Protein AF-E4WR72-F1 (afdb_monomer_lite)

Organism: Oikopleura dioica (NCBI:txid34765)

InterPro domains:
  IPR000198 Rho GTPase-activating protein domain [PF00620] (37-139)
  IPR000198 Rho GTPase-activating protein domain [PS50238] (28-141)
  IPR008936 Rho GTPase activation protein [G3DSA:1.10.555.10] (9-141)
  IPR008936 Rho GTPase activation protein [SSF48350] (37-138)

Structure (mmCIF, N/CA/C/O backbone):
data_AF-E4WR72-F1
#
_entry.id   AF-E4WR72-F1
#
loop_
_atom_site.group_PDB
_atom_site.id
_atom_site.type_symbol
_atom_site.label_atom_id
_atom_site.label_alt_id
_atom_site.label_comp_id
_atom_site.label_asym_id
_atom_site.label_entity_id
_atom_site.label_seq_id
_atom_site.pdbx_PDB_ins_code
_atom_site.Cartn_x
_atom_site.Cartn_y
_atom_site.Cartn_z
_atom_site.occupancy
_atom_site.B_iso_or_equiv
_atom_site.auth_seq_id
_atom_site.auth_comp_id
_atom_site.auth_asym_id
_atom_site.auth_atom_id
_atom_site.pdbx_PDB_model_num
ATOM 1 N N . ASN A 1 1 ? -19.767 18.439 7.137 1.00 33.12 1 ASN A N 1
ATOM 2 C CA . ASN A 1 1 ? -20.187 17.031 7.340 1.00 33.12 1 ASN A CA 1
ATOM 3 C C . ASN A 1 1 ? -19.685 16.181 6.183 1.00 33.12 1 ASN A C 1
ATOM 5 O O . ASN A 1 1 ? -20.473 15.766 5.342 1.00 33.12 1 ASN A O 1
ATOM 9 N N . GLU A 1 2 ? -18.375 15.951 6.114 1.00 34.41 2 GLU A N 1
ATOM 10 C CA . GLU A 1 2 ? -17.767 15.182 5.024 1.00 34.41 2 GLU A CA 1
ATOM 11 C C . GLU A 1 2 ? -17.643 13.709 5.425 1.00 34.41 2 GLU A C 1
ATOM 13 O O . GLU A 1 2 ? -17.179 13.366 6.511 1.00 34.41 2 GLU A O 1
ATOM 18 N N . LYS A 1 3 ? -18.174 12.844 4.564 1.00 37.97 3 LYS A N 1
ATOM 19 C CA . LYS A 1 3 ? -18.414 11.419 4.794 1.00 37.97 3 LYS A CA 1
ATOM 20 C C . LYS A 1 3 ? -17.391 10.608 3.985 1.00 37.97 3 LYS A C 1
ATOM 22 O O . LYS A 1 3 ? -17.714 10.184 2.876 1.00 37.97 3 LYS A O 1
ATOM 27 N N . TRP A 1 4 ? -16.234 10.291 4.559 1.00 47.16 4 TRP A N 1
ATOM 28 C CA . TRP A 1 4 ? -15.153 9.561 3.871 1.00 47.16 4 TRP A CA 1
ATOM 29 C C . TRP A 1 4 ? -15.218 8.044 4.102 1.00 47.16 4 TRP A C 1
ATOM 31 O O . TRP A 1 4 ? -15.506 7.605 5.213 1.00 47.16 4 TRP A O 1
ATOM 41 N N . ARG A 1 5 ? -14.997 7.246 3.052 1.00 50.75 5 ARG A N 1
ATOM 42 C CA . ARG A 1 5 ? -14.707 5.795 3.116 1.00 50.75 5 ARG A CA 1
ATOM 43 C C . ARG A 1 5 ? -13.209 5.606 2.856 1.00 50.75 5 ARG A C 1
ATOM 45 O O . ARG A 1 5 ? -12.570 6.550 2.408 1.00 50.75 5 ARG A O 1
ATOM 52 N N . THR A 1 6 ? -12.669 4.425 3.155 1.00 57.03 6 THR A N 1
ATOM 53 C CA . THR A 1 6 ? -11.246 4.133 2.910 1.00 57.03 6 THR A CA 1
ATOM 54 C C . THR A 1 6 ? -11.085 2.910 2.011 1.00 57.03 6 THR A C 1
ATOM 56 O O . THR A 1 6 ? -10.376 2.994 1.025 1.00 57.03 6 THR A O 1
ATOM 59 N N . PHE A 1 7 ? -11.771 1.796 2.285 1.00 60.66 7 PHE A N 1
ATOM 60 C CA . PHE A 1 7 ? -11.710 0.613 1.418 1.00 60.66 7 PHE A CA 1
ATOM 61 C C . PHE A 1 7 ? -12.764 0.657 0.311 1.00 60.66 7 PHE A C 1
ATOM 63 O O . PHE A 1 7 ? -13.807 1.300 0.466 1.00 60.66 7 PHE A O 1
ATOM 70 N N . ASP A 1 8 ? -12.482 -0.073 -0.771 1.00 63.44 8 ASP A N 1
ATOM 71 C CA . ASP A 1 8 ? -13.384 -0.291 -1.907 1.00 63.44 8 ASP A CA 1
ATOM 72 C C . ASP A 1 8 ? -13.777 1.007 -2.647 1.00 63.44 8 ASP A C 1
ATOM 74 O O . ASP A 1 8 ? -14.828 1.084 -3.282 1.00 63.44 8 ASP A O 1
ATOM 78 N N . ILE A 1 9 ? -12.942 2.048 -2.547 1.00 61.78 9 ILE A N 1
ATOM 79 C CA . ILE A 1 9 ? -13.094 3.328 -3.251 1.00 61.78 9 ILE A CA 1
ATOM 80 C C . ILE A 1 9 ? -11.844 3.631 -4.080 1.00 61.78 9 ILE A C 1
ATOM 82 O O . ILE A 1 9 ? -10.772 3.076 -3.828 1.00 61.78 9 ILE A O 1
ATOM 86 N N . SER A 1 10 ? -11.978 4.511 -5.074 1.00 57.44 10 SER A N 1
ATOM 87 C CA . SER A 1 10 ? -10.834 4.971 -5.865 1.00 57.44 10 SER A CA 1
ATOM 88 C C . SER A 1 10 ? -9.792 5.665 -4.977 1.00 57.44 10 SER A C 1
ATOM 90 O O . SER A 1 10 ? -10.135 6.328 -3.994 1.00 57.44 10 SER A O 1
ATOM 92 N N . LEU A 1 11 ? -8.510 5.563 -5.348 1.00 58.62 11 LEU A N 1
ATOM 93 C CA . LEU A 1 11 ? -7.429 6.310 -4.691 1.00 58.62 11 LEU A CA 1
ATOM 94 C C . LEU A 1 11 ? -7.687 7.822 -4.713 1.00 58.62 11 LEU A C 1
ATOM 96 O O . LEU A 1 11 ? -7.353 8.513 -3.756 1.00 58.62 11 LEU A O 1
ATOM 100 N N . GLU A 1 12 ? -8.329 8.322 -5.768 1.00 61.41 12 GLU A N 1
ATOM 101 C CA . GLU A 1 12 ? -8.671 9.741 -5.932 1.00 61.41 12 GLU A CA 1
ATOM 102 C C . GLU A 1 12 ? -9.724 10.224 -4.922 1.00 61.41 12 GLU A C 1
ATOM 104 O O . GLU A 1 12 ? -9.791 11.409 -4.606 1.00 61.41 12 GLU A O 1
ATOM 109 N N . GLU A 1 13 ? -10.531 9.305 -4.387 1.00 60.66 13 GLU A N 1
ATOM 110 C CA . GLU A 1 13 ? -11.581 9.590 -3.404 1.00 60.66 13 GLU A CA 1
ATOM 111 C C . GLU A 1 13 ? -11.085 9.469 -1.954 1.00 60.66 13 GLU A C 1
ATOM 113 O O . GLU A 1 13 ? -11.822 9.765 -1.005 1.00 60.66 13 GLU A O 1
ATOM 118 N N . CYS A 1 14 ? -9.845 9.014 -1.758 1.00 56.84 14 CYS A N 1
ATOM 119 C CA . CYS A 1 14 ? -9.272 8.826 -0.436 1.00 56.84 14 CYS A CA 1
ATOM 120 C C . CYS A 1 14 ? -8.878 10.170 0.204 1.00 56.84 14 CYS A C 1
ATOM 122 O O . CYS A 1 14 ? -8.276 11.022 -0.450 1.00 56.84 14 CYS A O 1
ATOM 124 N N . PRO A 1 15 ? -9.149 10.374 1.508 1.00 60.09 15 PRO A N 1
ATOM 125 C CA . PRO A 1 15 ? -8.754 11.594 2.200 1.00 60.09 15 PRO A CA 1
ATOM 126 C C . PRO A 1 15 ? -7.228 11.720 2.295 1.00 60.09 15 PRO A C 1
ATOM 128 O O . PRO A 1 15 ? -6.515 10.767 2.627 1.00 60.09 15 PRO A O 1
ATOM 131 N N . THR A 1 16 ? -6.753 12.938 2.050 1.00 59.09 16 THR A N 1
ATOM 132 C CA . THR A 1 16 ? -5.347 13.300 1.882 1.00 59.09 16 THR A CA 1
ATOM 133 C C . THR A 1 16 ? -4.815 14.124 3.060 1.00 59.09 16 THR A C 1
ATOM 135 O O . THR A 1 16 ? -5.571 14.822 3.738 1.00 59.09 16 THR A O 1
ATOM 138 N N . ILE A 1 17 ? -3.507 14.061 3.347 1.00 52.44 17 ILE A N 1
ATOM 139 C CA . ILE A 1 17 ? -2.890 14.913 4.380 1.00 52.44 17 ILE A CA 1
ATOM 140 C C . ILE A 1 17 ? -2.697 16.323 3.806 1.00 52.44 17 ILE A C 1
ATOM 142 O O . ILE A 1 17 ? -1.834 16.545 2.958 1.00 52.44 17 ILE A O 1
ATOM 146 N N . SER A 1 18 ? -3.460 17.304 4.289 1.00 44.16 18 SER A N 1
ATOM 147 C CA . SER A 1 18 ? -3.188 18.717 4.013 1.00 44.16 18 SER A CA 1
ATOM 148 C C . SER A 1 18 ? -1.961 19.181 4.817 1.00 44.16 18 SER A C 1
ATOM 150 O O . SER A 1 18 ? -2.068 19.345 6.033 1.00 44.16 18 SER A O 1
ATOM 152 N N . GLY A 1 19 ? -0.812 19.413 4.163 1.00 43.12 19 GLY A N 1
ATOM 153 C CA . GLY A 1 19 ? 0.281 20.210 4.756 1.00 43.12 19 GLY A CA 1
ATOM 154 C C . GLY A 1 19 ? 1.715 19.655 4.750 1.00 43.12 19 GLY A C 1
ATOM 155 O O . GLY A 1 19 ? 2.441 19.924 5.703 1.00 43.12 19 GLY A O 1
ATOM 156 N N . ILE A 1 20 ? 2.178 18.944 3.713 1.00 39.75 20 ILE A N 1
ATOM 157 C CA . ILE A 1 20 ? 3.609 18.582 3.586 1.00 39.75 20 ILE A CA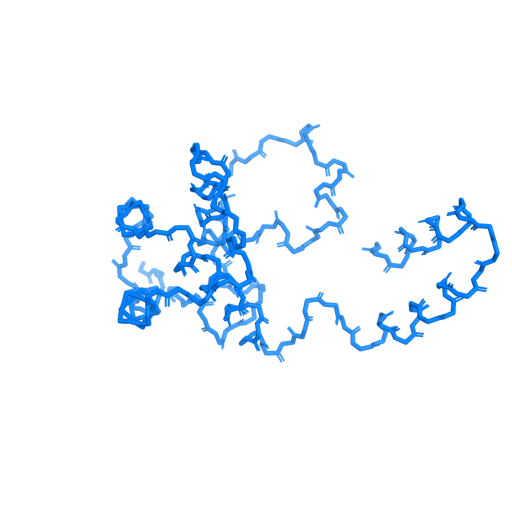 1
ATOM 158 C C . ILE A 1 20 ? 4.353 19.611 2.695 1.00 39.75 20 ILE A C 1
ATOM 160 O O . ILE A 1 20 ? 3.908 19.862 1.573 1.00 39.75 20 ILE A O 1
ATOM 164 N N . PRO A 1 21 ? 5.477 20.219 3.144 1.00 30.89 21 PRO A N 1
ATOM 165 C CA . PRO A 1 21 ? 6.261 21.175 2.353 1.00 30.89 21 PRO A CA 1
ATOM 166 C C . PRO A 1 21 ? 6.903 20.558 1.098 1.00 30.89 21 PRO A C 1
ATOM 168 O O . PRO A 1 21 ? 7.524 19.497 1.150 1.00 30.89 21 PRO A O 1
ATOM 171 N N . ARG A 1 22 ? 6.825 21.293 -0.020 1.00 35.22 22 ARG A N 1
ATOM 172 C CA . ARG A 1 22 ? 7.185 20.910 -1.405 1.00 35.22 22 ARG A CA 1
ATOM 173 C C . ARG A 1 22 ? 8.653 20.520 -1.693 1.00 35.22 22 ARG A C 1
ATOM 175 O O . ARG A 1 22 ? 9.017 20.373 -2.855 1.00 35.22 22 ARG A O 1
ATOM 182 N N . VAL A 1 23 ? 9.522 20.349 -0.696 1.00 30.86 23 VAL A N 1
ATOM 183 C CA . VAL A 1 23 ? 10.981 20.235 -0.932 1.00 30.86 23 VAL A CA 1
ATOM 184 C C . VAL A 1 23 ? 11.506 18.790 -0.880 1.00 30.86 23 VAL A C 1
ATOM 186 O O . VAL A 1 23 ? 12.550 18.498 -1.453 1.00 30.86 23 VAL A O 1
ATOM 189 N N . LEU A 1 24 ? 10.731 17.843 -0.338 1.00 30.95 24 LEU A N 1
ATOM 190 C CA . LEU A 1 24 ? 10.980 16.393 -0.477 1.00 30.95 24 LEU A CA 1
ATOM 191 C C . LEU A 1 24 ? 10.237 15.771 -1.683 1.00 30.95 24 LEU A C 1
ATOM 193 O O . LEU A 1 24 ? 10.275 14.561 -1.904 1.00 30.95 24 LEU A O 1
ATOM 197 N N . CYS A 1 25 ? 9.591 16.605 -2.508 1.00 32.94 25 CYS A N 1
ATOM 198 C CA . CYS A 1 25 ? 8.629 16.188 -3.530 1.00 32.94 25 CYS A CA 1
ATOM 199 C C . CYS A 1 25 ? 9.204 15.492 -4.773 1.00 32.94 25 CYS A C 1
ATOM 201 O O . CYS A 1 25 ? 8.427 14.916 -5.516 1.00 32.94 25 CYS A O 1
ATOM 203 N N . LYS A 1 26 ? 10.514 15.462 -5.045 1.00 33.38 26 LYS A N 1
ATOM 204 C CA . LYS A 1 26 ? 10.988 14.966 -6.361 1.00 33.38 26 LYS A CA 1
ATOM 205 C C . LYS A 1 26 ? 11.004 13.441 -6.538 1.00 33.38 26 LYS A C 1
ATOM 207 O O . LYS A 1 26 ? 11.008 12.974 -7.673 1.00 33.38 26 LYS A O 1
ATOM 212 N N . PHE A 1 27 ? 10.993 12.665 -5.454 1.00 37.38 27 PHE A N 1
ATOM 213 C CA . PHE A 1 27 ? 10.781 11.207 -5.516 1.00 37.38 27 PHE A CA 1
ATOM 214 C C . PHE A 1 27 ? 9.310 10.840 -5.251 1.00 37.38 27 PHE A C 1
ATOM 216 O O . PHE A 1 27 ? 8.803 9.853 -5.770 1.00 37.38 27 PHE A O 1
ATOM 223 N N . ILE A 1 28 ? 8.614 11.705 -4.509 1.00 37.72 28 ILE A N 1
ATOM 224 C CA . ILE A 1 28 ? 7.199 11.607 -4.140 1.00 37.72 28 ILE A CA 1
ATOM 225 C C . ILE A 1 28 ? 6.271 12.000 -5.307 1.00 37.72 28 ILE A C 1
ATOM 227 O O . ILE A 1 28 ? 5.210 11.416 -5.457 1.00 37.72 28 ILE A O 1
ATOM 231 N N . GLU A 1 29 ? 6.687 12.889 -6.215 1.00 38.56 29 GLU A N 1
ATOM 232 C CA . GLU A 1 29 ? 5.966 13.191 -7.467 1.00 38.56 29 GLU A CA 1
ATOM 233 C C . GLU A 1 29 ? 5.922 12.001 -8.437 1.00 38.56 29 GLU A C 1
ATOM 235 O O . GLU A 1 29 ? 5.032 11.933 -9.280 1.00 38.56 29 GLU A O 1
ATOM 240 N N . MET A 1 30 ? 6.849 11.043 -8.303 1.00 40.50 30 MET A N 1
ATOM 241 C CA . MET A 1 30 ? 6.854 9.790 -9.076 1.00 40.50 30 MET A CA 1
ATOM 242 C C . MET A 1 30 ? 5.763 8.818 -8.606 1.00 40.50 30 MET A C 1
ATOM 244 O O . MET A 1 30 ? 5.465 7.825 -9.258 1.00 40.50 30 MET A O 1
ATOM 248 N N . VAL A 1 31 ? 5.163 9.125 -7.461 1.00 41.91 31 VAL A N 1
ATOM 249 C CA . VAL A 1 31 ? 4.090 8.386 -6.833 1.00 41.91 31 VAL A CA 1
ATOM 250 C C . VAL A 1 31 ? 2.956 9.398 -6.688 1.00 41.91 31 VAL A C 1
ATOM 252 O O . VAL A 1 31 ? 2.685 9.900 -5.609 1.00 41.91 31 VAL A O 1
ATOM 255 N N . LYS A 1 32 ? 2.231 9.708 -7.769 1.00 38.44 32 LYS A N 1
ATOM 256 C CA . LYS A 1 32 ? 0.901 10.350 -7.649 1.00 38.44 32 LYS A CA 1
ATOM 257 C C . LYS A 1 32 ? -0.093 9.505 -6.819 1.00 38.44 32 LYS A C 1
ATOM 259 O O . LYS A 1 32 ? -1.168 9.976 -6.486 1.00 38.44 32 LYS A O 1
ATOM 264 N N . ILE A 1 33 ? 0.321 8.302 -6.408 1.00 40.22 33 ILE A N 1
ATOM 265 C CA . ILE A 1 33 ? -0.254 7.440 -5.362 1.00 40.22 33 ILE A CA 1
ATOM 266 C C . ILE A 1 33 ? 0.091 7.932 -3.923 1.00 40.22 33 ILE A C 1
ATOM 268 O O . ILE A 1 33 ? -0.407 7.387 -2.944 1.00 40.22 33 ILE A O 1
ATOM 272 N N . LEU A 1 34 ? 0.925 8.970 -3.761 1.00 36.94 34 LEU A N 1
ATOM 273 C CA . LEU A 1 34 ? 1.466 9.462 -2.485 1.00 36.94 34 LEU A CA 1
ATOM 274 C C . LEU A 1 34 ? 0.935 10.845 -2.095 1.00 36.94 34 LEU A C 1
ATOM 276 O O . LEU A 1 34 ? 1.602 11.623 -1.416 1.00 36.94 34 LEU A O 1
ATOM 280 N N . ILE A 1 35 ? -0.327 11.109 -2.407 1.00 38.88 35 ILE A N 1
ATOM 281 C CA . ILE A 1 35 ? -1.170 11.371 -1.251 1.00 38.88 35 ILE A CA 1
ATOM 282 C C . ILE A 1 35 ? -1.853 10.056 -0.938 1.00 38.88 35 ILE A C 1
ATOM 284 O O . ILE A 1 35 ? -2.986 9.802 -1.331 1.00 38.88 35 ILE A O 1
ATOM 288 N N . GLY A 1 36 ? -1.079 9.166 -0.314 1.00 52.59 36 GLY A N 1
ATOM 289 C CA . GLY A 1 36 ? -1.618 7.902 0.137 1.00 52.59 36 GLY A CA 1
ATOM 290 C C . GLY A 1 36 ? -2.815 8.219 1.030 1.00 52.59 36 GLY A C 1
ATOM 291 O O . GLY A 1 36 ? -2.744 9.204 1.781 1.00 52.59 36 GLY A O 1
ATOM 292 N N . PRO A 1 37 ? -3.911 7.444 0.953 1.00 66.19 37 PRO A N 1
ATOM 293 C CA . PRO A 1 37 ? -4.981 7.531 1.929 1.00 66.19 37 PRO A CA 1
ATOM 294 C C . PRO A 1 37 ? -4.351 7.700 3.305 1.00 66.19 37 PRO A C 1
ATOM 296 O O . PRO A 1 37 ? -3.474 6.915 3.659 1.00 66.19 37 PRO A O 1
ATOM 299 N N . LEU A 1 38 ? -4.758 8.724 4.057 1.00 69.94 38 LEU A N 1
ATOM 300 C CA . LEU A 1 38 ? -4.227 9.061 5.388 1.00 69.94 38 LEU A CA 1
ATOM 301 C C . LEU A 1 38 ? -3.950 7.820 6.263 1.00 69.94 38 LEU A C 1
ATOM 303 O O . LEU A 1 38 ? -2.997 7.775 7.034 1.00 69.94 38 LEU A O 1
ATOM 307 N N . PHE A 1 39 ? -4.789 6.799 6.115 1.00 75.00 39 PHE A N 1
ATOM 308 C CA . PHE A 1 39 ? -4.631 5.481 6.706 1.00 75.00 39 PHE A CA 1
ATOM 309 C C . PHE A 1 39 ? -3.311 4.757 6.362 1.00 75.00 39 PHE A C 1
ATOM 311 O O . PHE A 1 39 ? -2.631 4.304 7.281 1.00 75.00 39 PHE A O 1
ATOM 318 N N . LEU A 1 40 ? -2.938 4.653 5.080 1.00 76.88 40 LEU A N 1
ATOM 319 C CA . LEU A 1 40 ? -1.707 3.986 4.642 1.00 76.88 40 LEU A CA 1
ATOM 320 C C . LEU A 1 40 ? -0.471 4.647 5.250 1.00 76.88 40 LEU A C 1
ATOM 322 O O . LEU A 1 40 ? 0.401 3.947 5.753 1.00 76.88 40 LEU A O 1
ATOM 326 N N . ASP A 1 41 ? -0.427 5.980 5.262 1.00 77.69 41 ASP A N 1
ATOM 327 C CA . ASP A 1 41 ? 0.685 6.727 5.856 1.00 77.69 41 ASP A CA 1
ATOM 328 C C . ASP A 1 41 ? 0.821 6.445 7.360 1.00 77.69 41 ASP A C 1
ATOM 330 O O . ASP A 1 41 ? 1.912 6.159 7.855 1.00 77.69 41 ASP A O 1
ATOM 334 N N . ILE A 1 42 ? -0.303 6.434 8.089 1.00 80.31 42 ILE A N 1
ATOM 335 C CA . ILE A 1 42 ? -0.325 6.118 9.523 1.00 80.31 42 ILE A CA 1
ATOM 336 C C . ILE A 1 42 ? 0.145 4.675 9.774 1.00 80.31 42 ILE A C 1
ATOM 338 O O . ILE A 1 42 ? 0.923 4.446 10.703 1.00 80.31 42 ILE A O 1
ATOM 342 N N . CYS A 1 43 ? -0.294 3.707 8.964 1.00 83.12 43 CYS A N 1
ATOM 343 C CA . CYS A 1 43 ? 0.130 2.311 9.078 1.00 83.12 43 CYS A CA 1
ATOM 344 C C . CYS A 1 43 ? 1.622 2.132 8.793 1.00 83.12 43 CYS A C 1
ATOM 346 O O . CYS A 1 43 ? 2.325 1.581 9.640 1.00 83.12 43 CYS A O 1
ATOM 348 N N . CYS A 1 44 ? 2.114 2.629 7.654 1.00 83.81 44 CYS A N 1
ATOM 349 C CA . CYS A 1 44 ? 3.523 2.525 7.272 1.00 83.81 44 CYS A CA 1
ATOM 350 C C . CYS A 1 44 ? 4.425 3.224 8.293 1.00 83.81 44 CYS A C 1
ATOM 352 O O . CYS A 1 44 ? 5.353 2.606 8.810 1.00 83.81 44 CYS A O 1
ATOM 354 N N . SER A 1 45 ? 4.078 4.451 8.696 1.00 82.81 45 SER A N 1
ATOM 355 C CA . SER A 1 45 ? 4.806 5.181 9.740 1.00 82.81 45 SER A CA 1
ATOM 356 C C . SER A 1 45 ? 4.835 4.430 11.075 1.00 82.81 45 SER A C 1
ATOM 358 O O . SER A 1 45 ? 5.836 4.476 11.789 1.00 82.81 45 SER A O 1
ATOM 360 N N . SER A 1 46 ? 3.737 3.764 11.457 1.00 84.56 46 SER A N 1
ATOM 361 C CA . SER A 1 46 ? 3.690 2.981 12.699 1.00 84.56 46 SER A CA 1
ATOM 362 C C . SER A 1 46 ? 4.563 1.729 12.604 1.00 84.56 46 SER A C 1
ATOM 364 O O . SER A 1 46 ? 5.249 1.422 13.570 1.00 84.56 46 SER A O 1
ATOM 366 N N . ILE A 1 47 ? 4.593 1.048 11.453 1.00 84.94 47 ILE A N 1
ATOM 367 C CA . ILE A 1 47 ? 5.469 -0.110 11.204 1.00 84.94 47 ILE A CA 1
ATOM 368 C C . ILE A 1 47 ? 6.948 0.310 11.242 1.00 84.94 47 ILE A C 1
ATOM 370 O O . ILE A 1 47 ? 7.747 -0.320 11.927 1.00 84.94 47 ILE A O 1
ATOM 374 N N . GLU A 1 48 ? 7.319 1.390 10.551 1.00 83.75 48 GLU A N 1
ATOM 375 C CA . GLU A 1 48 ? 8.711 1.854 10.425 1.00 83.75 48 GLU A CA 1
ATOM 376 C C . GLU A 1 48 ? 9.335 2.304 11.750 1.00 83.75 48 GLU A C 1
ATOM 378 O O . GLU A 1 48 ? 10.535 2.136 11.967 1.00 83.75 48 GLU A O 1
ATOM 383 N N . ARG A 1 49 ? 8.530 2.888 12.644 1.00 83.75 49 ARG A N 1
ATOM 384 C CA . ARG A 1 49 ? 9.000 3.398 13.942 1.00 83.75 49 ARG A CA 1
ATOM 385 C C . ARG A 1 49 ? 9.201 2.311 14.985 1.00 83.75 49 ARG A C 1
ATOM 387 O O . ARG A 1 49 ? 9.720 2.611 16.062 1.00 83.75 49 ARG A O 1
ATOM 394 N N . ARG A 1 50 ? 8.766 1.079 14.722 1.00 81.44 50 ARG A N 1
ATOM 395 C CA . ARG A 1 50 ? 8.853 0.027 15.725 1.00 81.44 50 ARG A CA 1
ATOM 396 C C . ARG A 1 50 ? 10.211 -0.670 15.680 1.00 81.44 50 ARG A C 1
ATOM 398 O O . ARG A 1 50 ? 10.701 -1.020 14.607 1.00 81.44 50 ARG A O 1
ATOM 405 N N . PRO A 1 51 ? 10.824 -0.905 16.853 1.00 62.31 51 PRO A N 1
ATOM 406 C CA . PRO A 1 51 ? 12.084 -1.630 16.951 1.00 62.31 51 PRO A CA 1
ATOM 407 C C . PRO A 1 51 ? 11.904 -3.123 16.656 1.00 62.31 51 PRO A C 1
ATOM 409 O O . PRO A 1 51 ? 12.882 -3.791 16.318 1.00 62.31 51 PRO A O 1
ATOM 412 N N . ASP A 1 52 ? 10.666 -3.640 16.730 1.00 61.66 52 ASP A N 1
ATOM 413 C CA . ASP A 1 52 ? 10.310 -4.930 16.153 1.00 61.66 52 ASP A CA 1
ATOM 414 C C . ASP A 1 52 ? 10.346 -4.805 14.624 1.00 61.66 52 ASP A C 1
ATOM 416 O O . ASP A 1 52 ? 9.343 -4.725 13.922 1.00 61.66 52 ASP A O 1
ATOM 420 N N . LYS A 1 53 ? 11.551 -4.861 14.059 1.00 58.44 53 LYS A N 1
ATOM 421 C CA . LYS A 1 53 ? 11.721 -5.387 12.705 1.00 58.44 53 LYS A CA 1
ATOM 422 C C . LYS A 1 53 ? 11.371 -6.872 12.766 1.00 58.44 53 LYS A C 1
ATOM 424 O O . LYS A 1 53 ? 12.253 -7.722 12.662 1.00 58.44 53 LYS A O 1
ATOM 429 N N . SER A 1 54 ? 10.113 -7.191 13.069 1.00 54.00 54 SER A N 1
ATOM 430 C CA . SER A 1 54 ? 9.642 -8.556 13.193 1.00 54.00 54 SER A CA 1
ATOM 431 C C . SER A 1 54 ? 9.997 -9.246 11.885 1.00 54.00 54 SER A C 1
ATOM 433 O O . SER A 1 54 ? 9.666 -8.783 10.790 1.00 54.00 54 SER A O 1
ATOM 435 N N . LEU A 1 55 ? 10.785 -10.315 11.983 1.00 61.94 55 LEU A N 1
ATOM 436 C CA . LEU A 1 55 ? 11.110 -11.138 10.830 1.00 61.94 55 LEU A CA 1
ATOM 437 C C . LEU A 1 55 ? 9.787 -11.509 10.153 1.00 61.94 55 LEU A C 1
ATOM 439 O O . LEU A 1 55 ? 8.936 -12.168 10.743 1.00 61.94 55 LEU A O 1
ATOM 443 N N . GLY A 1 56 ? 9.591 -11.013 8.933 1.00 69.69 56 GLY A N 1
ATOM 444 C CA . GLY A 1 56 ? 8.380 -11.274 8.168 1.00 69.69 56 GLY A CA 1
ATOM 445 C C . GLY A 1 56 ? 7.169 -10.380 8.456 1.00 69.69 56 GLY A C 1
ATOM 446 O O . GLY A 1 56 ? 6.068 -10.878 8.263 1.00 69.69 56 GLY A O 1
ATOM 447 N N . VAL A 1 57 ? 7.315 -9.092 8.810 1.00 76.56 57 VAL A N 1
ATOM 448 C CA . VAL A 1 57 ? 6.192 -8.110 8.872 1.00 76.56 57 VAL A CA 1
ATOM 449 C C . VAL A 1 57 ? 5.197 -8.257 7.707 1.00 76.56 57 VAL A C 1
ATOM 451 O O . VAL A 1 57 ? 3.996 -8.264 7.930 1.00 76.56 57 VAL A O 1
ATOM 454 N N . TYR A 1 58 ? 5.685 -8.445 6.476 1.00 81.31 58 TYR A N 1
ATOM 455 C CA . TYR A 1 58 ? 4.850 -8.613 5.274 1.00 81.31 58 TYR A CA 1
ATOM 456 C C . TYR A 1 58 ? 4.647 -10.073 4.829 1.00 81.31 58 TYR A C 1
ATOM 458 O O . TYR A 1 58 ? 4.046 -10.320 3.786 1.00 81.31 58 TYR A O 1
ATOM 466 N N . ARG A 1 59 ? 5.190 -11.049 5.567 1.00 80.88 59 ARG A N 1
ATOM 467 C CA . ARG A 1 59 ? 5.135 -12.485 5.227 1.00 80.88 59 ARG A CA 1
ATOM 468 C C . ARG A 1 59 ? 4.272 -13.287 6.196 1.00 80.88 59 ARG A C 1
ATOM 470 O O . ARG A 1 59 ? 3.592 -14.214 5.773 1.00 80.88 59 ARG A O 1
ATOM 477 N N . ALA A 1 60 ? 4.337 -12.961 7.482 1.00 83.06 60 ALA A N 1
ATOM 478 C CA . ALA A 1 60 ? 3.551 -13.609 8.515 1.00 83.06 60 ALA A CA 1
ATOM 479 C C . ALA A 1 60 ? 2.119 -13.047 8.520 1.00 83.06 60 ALA A C 1
ATOM 481 O O . ALA A 1 60 ? 1.941 -11.838 8.346 1.00 83.06 60 ALA A O 1
ATOM 482 N N . PRO A 1 61 ? 1.096 -13.895 8.717 1.00 83.12 61 PRO A N 1
ATOM 483 C CA . PRO A 1 61 ? -0.276 -13.424 8.828 1.00 83.12 61 PRO A CA 1
ATOM 484 C C . PRO A 1 61 ? -0.457 -12.605 10.112 1.00 83.12 61 PRO A C 1
ATOM 486 O O . PRO A 1 61 ? 0.002 -13.007 11.180 1.00 83.12 61 PRO A O 1
ATOM 489 N N . GLY A 1 62 ? -1.155 -11.475 10.011 1.00 85.12 62 GLY A N 1
ATOM 490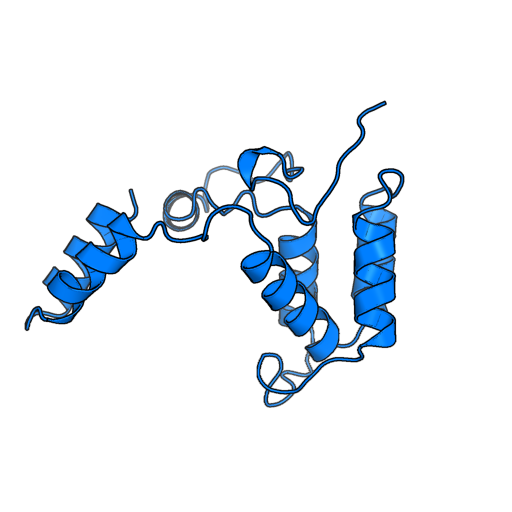 C CA . GLY A 1 62 ? -1.553 -10.678 11.170 1.00 85.12 62 GLY A CA 1
ATOM 491 C C . GLY A 1 62 ? -2.763 -11.243 11.921 1.00 85.12 62 GLY A C 1
ATOM 492 O O . GLY A 1 62 ? -3.410 -12.208 11.504 1.00 85.12 62 GLY A O 1
ATOM 493 N N . ASN A 1 63 ? -3.126 -10.594 13.026 1.00 89.88 63 ASN A N 1
ATOM 494 C CA . ASN A 1 63 ? -4.312 -10.928 13.806 1.00 89.88 63 ASN A CA 1
ATOM 495 C C . ASN A 1 63 ? -5.596 -10.566 13.039 1.00 89.88 63 ASN A C 1
ATOM 497 O O . ASN A 1 63 ? -5.995 -9.402 12.943 1.00 89.88 63 ASN A O 1
ATOM 501 N N . ARG A 1 64 ? -6.293 -11.594 12.544 1.00 89.31 64 ARG A N 1
ATOM 502 C CA . ARG A 1 64 ? -7.510 -11.449 11.735 1.00 89.31 64 ARG A CA 1
ATOM 503 C C . ARG A 1 64 ? -8.645 -10.693 12.438 1.00 89.31 64 ARG A C 1
ATOM 505 O O . ARG A 1 64 ? -9.354 -9.929 11.788 1.00 89.31 64 ARG A O 1
ATOM 512 N N . GLN A 1 65 ? -8.822 -10.868 13.749 1.00 90.12 65 GLN A N 1
ATOM 513 C CA . GLN A 1 65 ? -9.903 -10.197 14.484 1.00 90.12 65 GLN A CA 1
ATOM 514 C C . GLN A 1 65 ? -9.662 -8.687 14.572 1.00 90.12 65 GLN A C 1
ATOM 516 O O . GLN A 1 65 ? -10.577 -7.890 14.345 1.00 90.12 65 GLN A O 1
ATOM 521 N N . LEU A 1 66 ? -8.419 -8.288 14.864 1.00 88.06 66 LEU A N 1
ATOM 522 C CA . LEU A 1 66 ? -8.022 -6.880 14.877 1.00 88.06 66 LEU A CA 1
ATOM 523 C C . LEU A 1 66 ? -8.105 -6.277 13.474 1.00 88.06 66 LEU A C 1
ATOM 525 O O . LEU A 1 66 ? -8.664 -5.195 13.310 1.00 88.06 66 LEU A O 1
ATOM 529 N N . HIS A 1 67 ? -7.651 -7.015 12.462 1.00 88.00 67 HIS A N 1
ATOM 530 C CA . HIS A 1 67 ? -7.755 -6.632 11.058 1.00 88.00 67 HIS A CA 1
ATOM 531 C C . HIS A 1 67 ? -9.207 -6.322 10.634 1.00 88.00 67 HIS A C 1
ATOM 533 O O . HIS A 1 67 ? -9.502 -5.225 10.159 1.00 88.00 67 HIS A O 1
ATOM 539 N N . GLU A 1 68 ? -10.152 -7.242 10.861 1.00 87.06 68 GLU A N 1
ATOM 540 C CA . GLU A 1 68 ? -11.568 -7.037 10.511 1.00 87.06 68 GLU A CA 1
ATOM 541 C C . GLU A 1 68 ? -12.210 -5.886 11.303 1.00 87.06 68 GLU A C 1
ATOM 543 O O . GLU A 1 68 ? -13.013 -5.117 10.763 1.00 87.06 68 GLU A O 1
ATOM 548 N N . ARG A 1 69 ? -11.841 -5.729 12.582 1.00 85.56 69 ARG A N 1
ATOM 549 C CA . ARG A 1 69 ? -12.289 -4.602 13.410 1.00 85.56 69 ARG A CA 1
ATOM 550 C C . ARG A 1 69 ? -11.816 -3.267 12.838 1.00 85.56 69 ARG A C 1
ATOM 552 O O . ARG A 1 69 ? -12.606 -2.326 12.779 1.00 85.56 69 ARG A O 1
ATOM 559 N N . LEU A 1 70 ? -10.562 -3.180 12.404 1.00 83.38 70 LEU A N 1
ATOM 560 C CA . LEU A 1 70 ? -9.986 -1.959 11.840 1.00 83.38 70 LEU A CA 1
ATOM 561 C C . LEU A 1 70 ? -10.640 -1.588 10.518 1.00 83.38 70 LEU A C 1
ATOM 563 O O . LEU A 1 70 ? -11.013 -0.433 10.353 1.00 83.38 70 LEU A O 1
ATOM 567 N N . ILE A 1 71 ? -10.883 -2.552 9.625 1.00 84.12 71 ILE A N 1
ATOM 568 C CA . ILE A 1 71 ? -11.633 -2.296 8.385 1.00 84.12 71 ILE A CA 1
ATOM 569 C C . ILE A 1 71 ? -13.001 -1.684 8.701 1.00 84.12 71 ILE A C 1
ATOM 571 O O . ILE A 1 71 ? -13.392 -0.692 8.086 1.00 84.12 71 ILE A O 1
ATOM 575 N N . LYS A 1 72 ? -13.720 -2.219 9.698 1.00 82.31 72 LYS A N 1
ATOM 576 C CA . LYS A 1 72 ? -15.008 -1.652 10.128 1.00 82.31 72 LYS A CA 1
ATOM 577 C C . LYS A 1 72 ? -14.857 -0.217 10.629 1.00 82.31 72 LYS A C 1
ATOM 579 O O . LYS A 1 72 ? -15.645 0.629 10.223 1.00 82.31 72 LYS A O 1
ATOM 584 N N . VAL A 1 73 ? -13.857 0.068 11.466 1.00 78.06 73 VAL A N 1
ATOM 585 C CA . VAL A 1 73 ? -13.574 1.426 11.974 1.00 78.06 73 VAL A CA 1
ATOM 586 C C . VAL A 1 73 ? -13.249 2.386 10.826 1.00 78.06 73 VAL A C 1
ATOM 588 O O . VAL A 1 73 ? -13.811 3.472 10.761 1.00 78.06 73 VAL A O 1
ATOM 591 N N . LEU A 1 74 ? -12.407 1.973 9.880 1.00 75.38 74 LEU A N 1
ATOM 592 C CA . LEU A 1 74 ? -11.961 2.793 8.748 1.00 75.38 74 LEU A CA 1
ATOM 593 C C . LEU A 1 7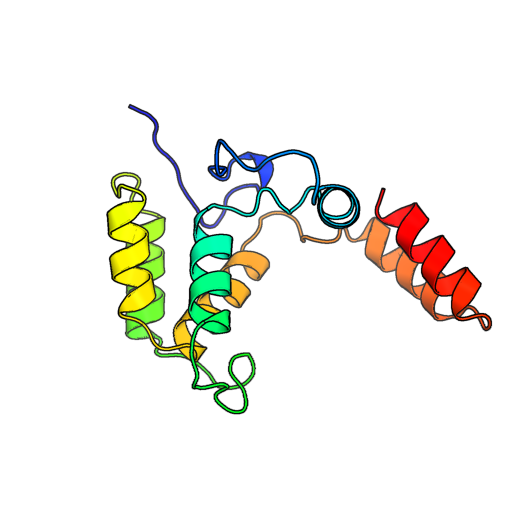4 ? -13.061 3.033 7.706 1.00 75.38 74 LEU A C 1
ATOM 595 O O . LEU A 1 74 ? -13.062 4.062 7.031 1.00 75.38 74 LEU A O 1
ATOM 599 N N . ASN A 1 75 ? -14.011 2.105 7.580 1.00 75.25 75 ASN A N 1
ATOM 600 C CA . ASN A 1 75 ? -15.181 2.254 6.712 1.00 75.25 75 ASN A CA 1
ATOM 601 C C . ASN A 1 75 ? -16.336 3.009 7.380 1.00 75.25 75 ASN A C 1
ATOM 603 O O . ASN A 1 75 ? -17.222 3.527 6.689 1.00 75.25 75 ASN A O 1
ATOM 607 N N . ASN A 1 76 ? -16.343 3.097 8.712 1.00 69.06 76 ASN A N 1
ATOM 608 C CA . ASN A 1 76 ? -17.340 3.859 9.442 1.00 69.06 76 ASN A CA 1
ATOM 609 C C . ASN A 1 76 ? -16.933 5.338 9.434 1.00 69.06 76 ASN A C 1
ATOM 611 O O . ASN A 1 76 ? -16.008 5.756 10.121 1.00 69.06 76 ASN A O 1
ATOM 615 N N . LYS A 1 77 ? -17.630 6.136 8.620 1.00 56.28 77 LYS A N 1
ATOM 616 C CA . LYS A 1 77 ? -17.291 7.511 8.199 1.00 56.28 77 LYS A CA 1
ATOM 617 C C . LYS A 1 77 ? -17.271 8.590 9.312 1.00 56.28 77 LYS A C 1
ATOM 619 O O . LYS A 1 77 ? -17.614 9.741 9.053 1.00 56.28 77 LYS A O 1
ATOM 624 N N . ARG A 1 78 ? -16.994 8.228 10.569 1.00 56.28 78 ARG A N 1
ATOM 625 C CA . ARG A 1 78 ? -17.165 9.059 11.777 1.00 56.28 78 ARG A CA 1
ATOM 626 C C . ARG A 1 78 ? -15.897 9.235 12.620 1.00 56.28 78 ARG A C 1
ATOM 628 O O . ARG A 1 78 ? -15.955 9.928 13.634 1.00 56.28 78 ARG A O 1
ATOM 635 N N . HIS A 1 79 ? -14.767 8.640 12.243 1.00 58.41 79 HIS A N 1
ATOM 636 C CA . HIS A 1 79 ? -13.560 8.695 13.070 1.00 58.41 79 HIS A CA 1
ATOM 637 C C . HIS A 1 79 ? -12.663 9.882 12.700 1.00 58.41 79 HIS A C 1
ATOM 639 O O . HIS A 1 79 ? -12.261 10.048 11.553 1.00 58.41 79 HIS A O 1
ATOM 645 N N . LYS A 1 80 ? -12.333 10.713 13.699 1.00 62.91 80 LYS A N 1
ATOM 646 C CA . LYS A 1 80 ? -11.294 11.747 13.581 1.00 62.91 80 LYS A CA 1
ATOM 647 C C . LYS A 1 80 ? -9.931 11.073 13.382 1.00 62.91 80 LYS A C 1
ATOM 649 O O . LYS A 1 80 ? -9.683 10.027 13.978 1.00 62.91 80 LYS A O 1
ATOM 654 N N . THR A 1 81 ? -9.017 11.714 12.654 1.00 62.81 81 THR A N 1
ATOM 655 C CA . THR A 1 81 ? -7.637 11.239 12.415 1.00 62.81 81 THR A CA 1
ATOM 656 C C . THR A 1 81 ? -6.928 10.744 13.678 1.00 62.81 81 THR A C 1
ATOM 658 O O . THR A 1 81 ? -6.246 9.724 13.648 1.00 62.81 81 THR A O 1
ATOM 661 N N . GLN A 1 82 ? -7.124 11.434 14.805 1.00 64.50 82 GLN A N 1
ATOM 662 C CA . GLN A 1 82 ? -6.535 11.050 16.089 1.00 64.50 82 GLN A CA 1
ATOM 663 C C . GLN A 1 82 ? -7.020 9.677 16.579 1.00 64.50 82 GLN A C 1
ATOM 665 O O . GLN A 1 82 ? -6.216 8.867 17.026 1.00 64.50 82 GLN A O 1
ATOM 670 N N . SER A 1 83 ? -8.307 9.374 16.395 1.00 71.62 83 SER A N 1
ATOM 671 C CA . SER A 1 83 ? -8.881 8.071 16.739 1.00 71.62 83 SER A CA 1
ATOM 672 C C . SER A 1 83 ? -8.303 6.958 15.860 1.00 71.62 83 SER A C 1
ATOM 674 O O . SER A 1 83 ? -8.034 5.869 16.351 1.00 71.62 83 SER A O 1
ATOM 676 N N . ILE A 1 84 ? -8.036 7.221 14.576 1.00 74.62 84 ILE A N 1
ATOM 677 C CA . ILE A 1 84 ? -7.401 6.238 13.679 1.00 74.62 84 ILE A CA 1
ATOM 678 C C . ILE A 1 84 ? -5.976 5.916 14.150 1.00 74.62 84 ILE A C 1
ATOM 680 O O . ILE A 1 84 ? -5.609 4.745 14.220 1.00 74.62 84 ILE A O 1
ATOM 684 N N . LYS A 1 85 ? -5.192 6.933 14.535 1.00 79.31 85 LYS A N 1
ATOM 685 C CA . LYS A 1 85 ? -3.835 6.742 15.076 1.00 79.31 85 LYS A CA 1
ATOM 686 C C . LYS A 1 85 ? -3.830 5.879 16.339 1.00 79.31 85 LYS A C 1
ATOM 688 O O . LYS A 1 85 ? -2.981 5.003 16.462 1.00 79.31 85 LYS A O 1
ATOM 693 N N . GLU A 1 86 ? -4.781 6.092 17.247 1.00 82.44 86 GLU A N 1
ATOM 694 C CA . GLU A 1 86 ? -4.935 5.275 18.460 1.00 82.44 86 GLU A CA 1
ATOM 695 C C . GLU A 1 86 ? -5.203 3.803 18.123 1.00 82.44 86 GLU A C 1
ATOM 697 O O . GLU A 1 86 ? -4.530 2.918 18.649 1.00 82.44 86 GLU A O 1
ATOM 702 N N . HIS A 1 87 ? -6.126 3.537 17.193 1.00 83.25 87 HIS A N 1
ATOM 703 C CA . HIS A 1 87 ? -6.428 2.174 16.754 1.00 83.25 87 HIS A CA 1
ATOM 704 C C . HIS A 1 87 ? -5.225 1.507 16.068 1.00 83.25 87 HIS A C 1
ATOM 706 O O . HIS A 1 87 ? -4.955 0.339 16.331 1.00 83.25 87 HIS A O 1
ATOM 712 N N . VAL A 1 88 ? -4.474 2.237 15.233 1.00 83.56 88 VAL A N 1
ATOM 713 C CA . VAL A 1 88 ? -3.269 1.717 14.561 1.00 83.56 88 VAL A CA 1
ATOM 714 C C . VAL A 1 88 ? -2.154 1.398 15.561 1.00 83.56 88 VAL A C 1
ATOM 716 O O . VAL A 1 88 ? -1.537 0.337 15.478 1.00 83.56 88 VAL A O 1
ATOM 719 N N . ASN A 1 89 ? -1.918 2.271 16.541 1.00 85.38 89 ASN A N 1
ATOM 720 C CA . ASN A 1 89 ? -0.877 2.059 17.550 1.00 85.38 89 ASN A CA 1
ATOM 721 C C . ASN A 1 89 ? -1.177 0.880 18.489 1.00 85.38 89 ASN A C 1
ATOM 723 O O . ASN A 1 89 ? -0.247 0.307 19.046 1.00 85.38 89 ASN A O 1
ATOM 727 N N . ALA A 1 90 ? -2.447 0.497 18.638 1.00 85.62 90 ALA A N 1
ATOM 728 C CA . ALA A 1 90 ? -2.852 -0.665 19.427 1.00 85.62 90 ALA A CA 1
ATOM 729 C C . ALA A 1 90 ? -2.648 -2.016 18.709 1.00 85.62 90 ALA A C 1
ATOM 731 O O . ALA A 1 90 ? -2.850 -3.064 19.319 1.00 85.62 90 ALA A O 1
ATOM 732 N N . CYS A 1 91 ? -2.291 -2.014 17.423 1.00 88.12 91 CYS A N 1
ATOM 733 C CA . CYS A 1 91 ? -2.147 -3.230 16.617 1.00 88.12 91 CYS A CA 1
ATOM 734 C C . CYS A 1 91 ? -0.685 -3.614 16.444 1.00 88.12 91 CYS A C 1
ATOM 736 O O . CYS A 1 91 ? 0.167 -2.735 16.393 1.00 88.12 91 CYS A O 1
ATOM 738 N N . ASP A 1 92 ? -0.383 -4.901 16.291 1.00 88.25 92 ASP A N 1
ATOM 739 C CA . ASP A 1 92 ? 0.955 -5.389 15.943 1.00 88.25 92 ASP A CA 1
ATOM 740 C C . ASP A 1 92 ? 1.318 -5.115 14.467 1.00 88.25 92 ASP A C 1
ATOM 742 O O . ASP A 1 92 ? 0.460 -4.824 13.628 1.00 88.25 92 ASP A O 1
ATOM 746 N N . SER A 1 93 ? 2.611 -5.195 14.149 1.00 87.44 93 SER A N 1
ATOM 747 C CA . SER A 1 93 ? 3.158 -4.826 12.837 1.00 87.44 93 SER A CA 1
ATOM 748 C C . SER A 1 93 ? 2.657 -5.737 11.707 1.00 87.44 93 SER A C 1
ATOM 750 O O . SER A 1 93 ? 2.446 -5.265 10.591 1.00 87.44 93 SER A O 1
ATOM 752 N N . GLN A 1 94 ? 2.385 -7.016 11.992 1.00 88.81 94 GLN A N 1
ATOM 753 C CA . GLN A 1 94 ? 1.884 -7.995 11.016 1.00 88.81 94 GLN A CA 1
ATOM 754 C C . GLN A 1 94 ? 0.413 -7.727 10.669 1.00 88.81 94 GLN A C 1
ATOM 756 O O . GLN A 1 94 ? 0.008 -7.821 9.508 1.00 88.81 94 GLN A O 1
ATOM 761 N N . THR A 1 95 ? -0.393 -7.329 11.657 1.00 90.31 95 THR A N 1
ATOM 762 C CA . THR A 1 95 ? -1.778 -6.876 11.464 1.00 90.31 95 THR A CA 1
ATOM 763 C C . THR A 1 95 ? -1.833 -5.614 10.611 1.00 90.31 95 THR A C 1
ATOM 765 O O . THR A 1 95 ? -2.634 -5.543 9.678 1.00 90.31 95 THR A O 1
ATOM 768 N N . LEU A 1 96 ? -0.959 -4.638 10.877 1.00 88.00 96 LEU A N 1
ATOM 769 C CA . LEU A 1 96 ? -0.873 -3.419 10.068 1.00 88.00 96 LEU A CA 1
ATOM 770 C C . LEU A 1 96 ? -0.411 -3.708 8.634 1.00 88.00 96 LEU A C 1
ATOM 772 O O . LEU A 1 96 ? -0.986 -3.176 7.689 1.00 8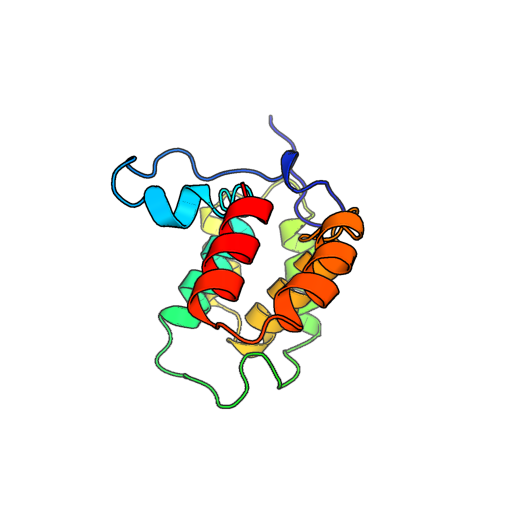8.00 96 LEU A O 1
ATOM 776 N N . ALA A 1 97 ? 0.573 -4.586 8.452 1.00 87.31 97 ALA A N 1
ATOM 777 C CA . ALA A 1 97 ? 1.019 -5.003 7.128 1.00 87.31 97 ALA A CA 1
ATOM 778 C C . ALA A 1 97 ? -0.074 -5.752 6.354 1.00 87.31 97 ALA A C 1
ATOM 780 O O . ALA A 1 97 ? -0.290 -5.479 5.175 1.00 87.31 97 ALA A O 1
ATOM 781 N N . SER A 1 98 ? -0.812 -6.640 7.028 1.00 89.00 98 SER A N 1
ATOM 782 C CA . SER A 1 98 ? -1.960 -7.341 6.440 1.00 89.00 98 SER A CA 1
ATOM 783 C C . SER A 1 98 ? -3.025 -6.351 5.966 1.00 89.00 98 SER A C 1
ATOM 785 O O . SER A 1 98 ? -3.521 -6.485 4.853 1.00 89.00 98 SER A O 1
ATOM 787 N N . LEU A 1 99 ? -3.307 -5.307 6.754 1.00 87.88 99 LEU A N 1
ATOM 788 C CA . LEU A 1 99 ? -4.239 -4.245 6.369 1.00 87.88 99 LEU A CA 1
ATOM 789 C C . LEU A 1 99 ? -3.780 -3.455 5.138 1.00 87.88 99 LEU A C 1
ATOM 791 O O . LEU A 1 99 ? -4.604 -3.129 4.286 1.00 87.88 99 LEU A O 1
ATOM 795 N N . VAL A 1 100 ? -2.488 -3.123 5.050 1.00 85.94 100 VAL A N 1
ATOM 796 C CA . VAL A 1 100 ? -1.916 -2.426 3.886 1.00 85.94 100 VAL A CA 1
ATOM 797 C C . VAL A 1 100 ? -2.054 -3.291 2.631 1.00 85.94 100 VAL A C 1
ATOM 799 O O . VAL A 1 100 ? -2.492 -2.801 1.591 1.00 85.94 100 VAL A O 1
ATOM 802 N N . ILE A 1 101 ? -1.741 -4.586 2.738 1.00 84.31 101 ILE A N 1
ATOM 803 C CA . ILE A 1 101 ? -1.893 -5.549 1.640 1.00 84.31 101 ILE A CA 1
ATOM 804 C C . ILE A 1 101 ? -3.362 -5.643 1.205 1.00 84.31 101 ILE A C 1
ATOM 806 O O . ILE A 1 101 ? -3.658 -5.565 0.011 1.00 84.31 101 ILE A O 1
ATOM 810 N N . ASP A 1 102 ? -4.284 -5.783 2.158 1.00 85.88 102 ASP A N 1
ATOM 811 C CA . ASP A 1 102 ? -5.716 -5.885 1.877 1.00 85.88 102 ASP A CA 1
ATOM 812 C C . ASP A 1 102 ? -6.277 -4.607 1.255 1.00 85.88 102 ASP A C 1
ATOM 814 O O . ASP A 1 102 ? -7.118 -4.686 0.363 1.00 85.88 102 ASP A O 1
ATOM 818 N N . PHE A 1 103 ? -5.796 -3.438 1.678 1.00 83.94 103 PHE A N 1
ATOM 819 C CA . PHE A 1 103 ? -6.182 -2.164 1.081 1.00 83.94 103 PHE A CA 1
ATOM 820 C C . PHE A 1 103 ? -5.832 -2.130 -0.406 1.00 83.94 103 PHE A C 1
ATOM 822 O O . PHE A 1 103 ? -6.712 -1.916 -1.235 1.00 83.94 103 PHE A O 1
ATOM 829 N N . VAL A 1 104 ? -4.569 -2.408 -0.745 1.00 80.06 104 VAL A N 1
ATOM 830 C CA . VAL A 1 104 ? -4.083 -2.371 -2.133 1.00 80.06 104 VAL A CA 1
ATOM 831 C C . VAL A 1 104 ? -4.826 -3.377 -3.015 1.00 80.06 104 VAL A C 1
ATOM 833 O O . VAL A 1 104 ? -5.161 -3.062 -4.152 1.00 80.06 104 VAL A O 1
ATOM 836 N N . ARG A 1 105 ? -5.131 -4.571 -2.489 1.00 83.44 105 ARG A N 1
ATOM 837 C CA . ARG A 1 105 ? -5.878 -5.614 -3.216 1.00 83.44 105 ARG A CA 1
ATOM 838 C C . ARG A 1 105 ? -7.337 -5.261 -3.489 1.00 83.44 105 ARG A C 1
ATOM 840 O O . ARG A 1 105 ? -7.908 -5.786 -4.437 1.00 83.44 105 ARG A O 1
ATOM 847 N N . ARG A 1 106 ? -7.945 -4.439 -2.635 1.00 81.88 106 ARG A N 1
ATOM 848 C CA . ARG A 1 106 ? -9.359 -4.043 -2.727 1.00 81.88 106 ARG A CA 1
ATOM 849 C C . ARG A 1 106 ? -9.569 -2.739 -3.488 1.00 81.88 106 ARG A C 1
ATOM 851 O O . ARG A 1 106 ? -10.700 -2.266 -3.585 1.00 81.88 106 ARG A O 1
ATOM 858 N N . LEU A 1 107 ? -8.502 -2.141 -4.013 1.00 76.19 107 LEU A N 1
ATOM 859 C CA . LEU A 1 107 ? -8.645 -1.004 -4.905 1.00 76.19 107 LEU A CA 1
ATOM 860 C C . LEU A 1 107 ? -9.419 -1.435 -6.163 1.00 76.19 107 LEU A C 1
ATOM 862 O O . LEU A 1 107 ? -9.126 -2.491 -6.725 1.00 76.19 107 LEU A O 1
ATOM 866 N N . PRO A 1 108 ? -10.385 -0.626 -6.631 1.00 76.88 108 PRO A N 1
ATOM 867 C CA . PRO A 1 108 ? -11.169 -0.946 -7.825 1.00 76.88 108 PRO A CA 1
ATOM 868 C C 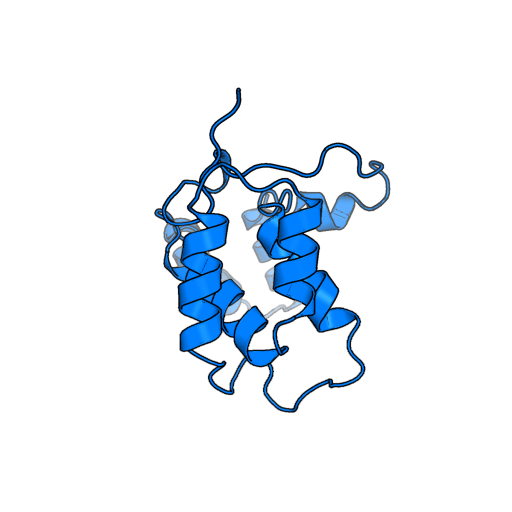. PRO A 1 108 ? -10.318 -0.955 -9.102 1.00 76.88 108 PRO A C 1
ATOM 870 O O . PRO A 1 108 ? -10.702 -1.567 -10.094 1.00 76.88 108 PRO A O 1
ATOM 873 N N . GLN A 1 109 ? -9.168 -0.278 -9.077 1.00 72.19 109 GLN A N 1
ATOM 874 C CA . GLN A 1 109 ? -8.148 -0.330 -10.116 1.00 72.19 109 GLN A CA 1
ATOM 875 C C . GLN A 1 109 ? -6.793 -0.640 -9.473 1.00 72.19 109 GLN A C 1
ATOM 877 O O . GLN A 1 109 ? -6.510 -0.128 -8.383 1.00 72.19 109 GLN A O 1
ATOM 882 N N . PRO A 1 110 ? -5.946 -1.459 -10.118 1.00 74.19 110 PRO A N 1
ATOM 883 C CA . PRO A 1 110 ? -4.629 -1.761 -9.588 1.00 74.19 110 PRO A CA 1
ATOM 884 C C . PRO A 1 110 ? -3.777 -0.489 -9.516 1.00 74.19 110 PRO A C 1
ATOM 886 O O . PRO A 1 110 ? -3.875 0.402 -10.358 1.00 74.19 110 PRO A O 1
ATOM 889 N N . VAL A 1 111 ? -2.901 -0.426 -8.510 1.00 72.06 111 VAL A N 1
ATOM 890 C CA . VAL A 1 111 ? -1.972 0.703 -8.302 1.00 72.06 111 VAL A CA 1
ATOM 891 C C . VAL A 1 111 ? -1.099 0.947 -9.536 1.00 72.06 111 VAL A C 1
ATOM 893 O O . VAL A 1 111 ? -0.771 2.087 -9.855 1.00 72.06 111 VAL A O 1
ATOM 896 N N . LEU A 1 112 ? -0.739 -0.133 -10.231 1.00 73.94 112 LEU A N 1
ATOM 897 C CA . LEU A 1 112 ? -0.116 -0.099 -11.545 1.00 73.94 112 LEU A CA 1
ATOM 898 C C . LEU A 1 112 ? -1.135 -0.628 -12.560 1.00 73.94 112 LEU A C 1
ATOM 900 O O . LEU A 1 112 ? -1.511 -1.795 -12.451 1.00 73.94 112 LEU A O 1
ATOM 904 N N . PRO A 1 113 ? -1.586 0.191 -13.525 1.00 73.06 113 PRO A N 1
ATOM 905 C CA . PRO A 1 113 ? -2.502 -0.255 -14.570 1.00 73.06 113 PRO A CA 1
ATOM 906 C C . PRO A 1 113 ? -1.936 -1.433 -15.372 1.00 73.06 113 PRO A C 1
ATOM 908 O O . PRO A 1 113 ? -0.725 -1.515 -15.578 1.00 73.06 113 PRO A O 1
ATOM 911 N N . ASP A 1 114 ? -2.795 -2.290 -15.922 1.00 77.44 114 ASP A N 1
ATOM 912 C CA . ASP A 1 114 ? -2.350 -3.439 -16.730 1.00 77.44 114 ASP A CA 1
ATOM 913 C C . ASP A 1 114 ? -1.505 -3.004 -17.942 1.00 77.44 114 ASP A C 1
ATOM 915 O O . ASP A 1 114 ? -0.461 -3.585 -18.230 1.00 77.44 114 ASP A O 1
ATOM 919 N N . SER A 1 115 ? -1.854 -1.873 -18.562 1.00 75.25 115 SER A N 1
ATOM 920 C CA . SER A 1 115 ? -1.084 -1.262 -19.658 1.00 75.25 115 SER A CA 1
ATOM 921 C C . SER A 1 115 ? 0.312 -0.761 -19.249 1.00 75.25 115 SER A C 1
ATOM 923 O O . SER A 1 115 ? 1.182 -0.530 -20.099 1.00 75.25 115 SER A O 1
ATOM 925 N N . PHE A 1 116 ? 0.549 -0.553 -17.951 1.00 78.69 116 PHE A N 1
ATOM 926 C CA . PHE A 1 116 ? 1.875 -0.291 -17.398 1.00 78.69 116 PHE A CA 1
ATOM 927 C C . PHE A 1 116 ? 2.650 -1.604 -17.243 1.00 78.69 116 PHE A C 1
ATOM 929 O O . PHE A 1 116 ? 3.802 -1.675 -17.670 1.00 78.69 116 PHE A O 1
ATOM 936 N N . LEU A 1 117 ? 2.009 -2.649 -16.708 1.00 76.31 117 LEU A N 1
ATOM 937 C CA . LEU A 1 117 ? 2.614 -3.971 -16.508 1.00 76.31 117 LEU A CA 1
ATOM 938 C C . LEU A 1 117 ? 3.060 -4.619 -17.825 1.00 76.31 117 LEU A C 1
ATOM 940 O O . LEU A 1 117 ? 4.170 -5.142 -17.897 1.00 76.31 117 LEU A O 1
ATOM 944 N N . GLU A 1 118 ? 2.261 -4.501 -18.887 1.00 79.38 118 GLU A N 1
ATOM 945 C CA . GLU A 1 118 ? 2.629 -4.965 -20.234 1.00 79.38 118 GLU A CA 1
ATOM 946 C C . GLU A 1 118 ? 3.912 -4.292 -20.749 1.00 79.38 118 GLU A C 1
ATOM 948 O O . GLU A 1 118 ? 4.761 -4.926 -21.375 1.00 79.38 118 GLU A O 1
ATOM 953 N N . SER A 1 119 ? 4.102 -3.007 -20.429 1.00 79.19 119 SER A N 1
ATOM 954 C CA . SER A 1 119 ? 5.322 -2.271 -20.786 1.00 79.19 119 SER A CA 1
ATOM 955 C C . SER A 1 119 ? 6.522 -2.695 -19.933 1.00 79.19 119 SER A C 1
ATOM 957 O O . SER A 1 119 ? 7.662 -2.613 -20.391 1.00 79.19 119 SER A O 1
ATOM 959 N N . CYS A 1 120 ? 6.294 -3.148 -18.696 1.00 82.56 120 CYS A N 1
ATOM 960 C CA . CYS A 1 120 ? 7.366 -3.580 -17.804 1.00 82.56 120 CYS A CA 1
ATOM 961 C C . CYS A 1 120 ? 8.102 -4.803 -18.339 1.00 82.56 120 CYS A C 1
ATOM 963 O O . CYS A 1 120 ? 9.320 -4.830 -18.236 1.00 82.56 120 CYS A O 1
ATOM 965 N N . SER A 1 121 ? 7.420 -5.776 -18.948 1.00 84.62 121 SER A N 1
ATOM 966 C CA . SER A 1 121 ? 8.086 -6.964 -19.502 1.00 84.62 121 SER A CA 1
ATOM 967 C C . SER A 1 121 ? 9.151 -6.605 -20.541 1.00 84.62 121 SER A C 1
ATOM 969 O O . SER A 1 121 ? 10.244 -7.160 -20.506 1.00 84.62 121 SER A O 1
ATOM 971 N N . ALA A 1 122 ? 8.870 -5.631 -21.412 1.00 86.50 122 ALA A N 1
ATOM 972 C CA . ALA A 1 122 ? 9.838 -5.144 -22.395 1.00 86.50 122 ALA A CA 1
ATOM 973 C C . ALA A 1 122 ? 11.000 -4.373 -21.745 1.00 86.50 122 ALA A C 1
ATOM 975 O O . ALA A 1 122 ? 12.140 -4.496 -22.176 1.00 86.50 122 ALA A O 1
ATOM 976 N N . ILE A 1 123 ? 10.720 -3.601 -20.690 1.00 87.00 123 ILE A N 1
ATOM 977 C CA . ILE A 1 123 ? 11.738 -2.848 -19.943 1.00 87.00 123 ILE A CA 1
ATOM 978 C C . ILE A 1 123 ? 12.663 -3.794 -19.165 1.00 87.00 123 ILE A C 1
ATOM 980 O O . ILE A 1 123 ? 13.870 -3.596 -19.157 1.00 87.00 123 ILE A O 1
ATOM 984 N N . LEU A 1 124 ? 12.111 -4.832 -18.533 1.00 87.19 124 LEU A N 1
ATOM 985 C CA . LEU A 1 124 ? 12.864 -5.830 -17.764 1.00 87.19 124 LEU A CA 1
ATOM 986 C C . LEU A 1 124 ? 13.728 -6.746 -18.644 1.00 87.19 124 LEU A C 1
ATOM 988 O O . LEU A 1 124 ? 14.610 -7.415 -18.121 1.00 87.19 124 LEU A O 1
ATOM 992 N N . ALA A 1 125 ? 13.458 -6.804 -19.950 1.00 89.69 125 ALA A N 1
ATOM 993 C CA . ALA A 1 125 ? 14.237 -7.575 -20.917 1.00 89.69 125 ALA A CA 1
ATOM 994 C C . ALA A 1 125 ? 15.416 -6.785 -21.523 1.00 89.69 125 ALA A C 1
ATOM 996 O O . ALA A 1 125 ? 16.134 -7.325 -22.362 1.00 89.69 125 ALA A O 1
ATOM 997 N N . MET A 1 126 ? 15.601 -5.515 -21.146 1.00 91.62 126 MET A N 1
ATOM 998 C CA . MET A 1 126 ? 16.746 -4.704 -21.576 1.00 91.62 126 MET A CA 1
ATOM 999 C C . MET A 1 126 ? 18.034 -5.196 -20.900 1.00 91.62 126 MET A C 1
ATOM 1001 O O . MET A 1 126 ? 18.011 -5.562 -19.731 1.00 91.62 126 MET A O 1
ATOM 1005 N N . GLU A 1 127 ? 19.158 -5.179 -21.620 1.00 91.81 127 GLU A N 1
ATOM 1006 C CA . GLU A 1 127 ? 20.458 -5.613 -21.077 1.00 91.81 127 GLU A CA 1
ATOM 1007 C C . GLU A 1 127 ? 21.152 -4.535 -20.227 1.00 91.81 127 GLU A C 1
ATOM 1009 O O . GLU A 1 127 ? 21.937 -4.862 -19.340 1.00 91.81 127 GLU A O 1
ATOM 1014 N N . ASP A 1 128 ? 20.884 -3.252 -20.494 1.00 93.94 128 ASP A N 1
ATOM 1015 C CA . ASP A 1 128 ? 21.468 -2.133 -19.748 1.00 93.94 128 ASP A CA 1
ATOM 1016 C C . ASP A 1 128 ? 20.549 -1.709 -18.592 1.00 93.94 128 ASP A C 1
ATOM 1018 O O . ASP A 1 128 ? 19.507 -1.076 -18.796 1.00 93.94 128 ASP A O 1
ATOM 1022 N N . ASP A 1 129 ? 20.987 -1.988 -17.363 1.00 91.50 129 ASP A N 1
ATOM 1023 C CA . ASP A 1 129 ? 20.319 -1.596 -16.117 1.00 91.50 129 ASP A CA 1
ATOM 1024 C C . ASP A 1 129 ? 20.013 -0.085 -16.046 1.00 91.50 129 ASP A C 1
ATOM 1026 O O . ASP A 1 129 ? 18.990 0.345 -15.497 1.00 91.50 129 ASP A O 1
ATOM 1030 N N . ILE A 1 130 ? 20.886 0.764 -16.598 1.00 91.81 130 ILE A N 1
ATOM 1031 C CA . ILE A 1 130 ? 20.708 2.218 -16.591 1.00 91.81 130 ILE A CA 1
ATOM 1032 C C . ILE A 1 130 ? 19.574 2.607 -17.544 1.00 91.81 130 ILE A C 1
ATOM 1034 O O . ILE A 1 130 ? 18.734 3.447 -17.194 1.00 91.81 130 ILE A O 1
ATOM 1038 N N . GLU A 1 131 ? 19.520 2.009 -18.734 1.00 91.19 131 GLU A N 1
ATOM 1039 C CA . GLU A 1 131 ? 18.416 2.217 -19.676 1.00 91.19 131 GLU A CA 1
ATOM 1040 C C . GLU A 1 131 ? 17.104 1.620 -19.173 1.00 91.19 131 GLU A C 1
ATOM 1042 O O . GLU A 1 131 ? 16.061 2.271 -19.297 1.00 91.19 131 GLU A O 1
ATOM 1047 N N . GLN A 1 132 ? 17.152 0.465 -18.509 1.00 90.06 132 GLN A N 1
ATOM 1048 C CA . GLN A 1 132 ? 16.011 -0.141 -17.832 1.00 90.06 132 GLN A CA 1
ATOM 1049 C C . GLN A 1 132 ? 15.422 0.821 -16.792 1.00 90.06 132 GLN A C 1
ATOM 1051 O O . GLN A 1 132 ? 14.227 1.132 -16.828 1.00 90.06 132 GLN A O 1
ATOM 1056 N N . ILE A 1 133 ? 16.254 1.382 -15.904 1.00 87.62 133 ILE A N 1
ATOM 1057 C CA . ILE A 1 133 ? 15.813 2.353 -14.891 1.00 87.62 133 ILE A CA 1
ATOM 1058 C C . ILE A 1 133 ? 15.278 3.634 -15.546 1.00 87.62 133 ILE A C 1
ATOM 1060 O O . ILE A 1 133 ? 14.248 4.161 -15.112 1.00 87.62 133 ILE A O 1
ATOM 1064 N N . ARG A 1 134 ? 15.937 4.163 -16.586 1.00 88.06 134 ARG A N 1
ATOM 1065 C CA . ARG A 1 134 ? 15.461 5.366 -17.301 1.00 88.06 134 ARG A CA 1
ATOM 1066 C C . ARG A 1 134 ? 14.098 5.132 -17.950 1.00 88.06 134 ARG A C 1
ATOM 1068 O O . ARG A 1 134 ? 13.208 5.972 -17.799 1.00 88.06 134 ARG A O 1
ATOM 1075 N N . SER A 1 135 ? 13.925 4.000 -18.626 1.00 85.88 135 SER A N 1
ATOM 1076 C CA . SER A 1 135 ? 12.683 3.618 -19.303 1.00 85.88 135 SER A CA 1
ATOM 1077 C C . SER A 1 135 ? 11.551 3.392 -18.306 1.00 85.88 135 SER A C 1
ATOM 1079 O O . SER A 1 135 ? 10.457 3.934 -18.479 1.00 85.88 135 SER A O 1
ATOM 1081 N N . PHE A 1 136 ? 11.839 2.702 -17.198 1.00 84.31 136 PHE A N 1
ATOM 1082 C CA . PHE A 1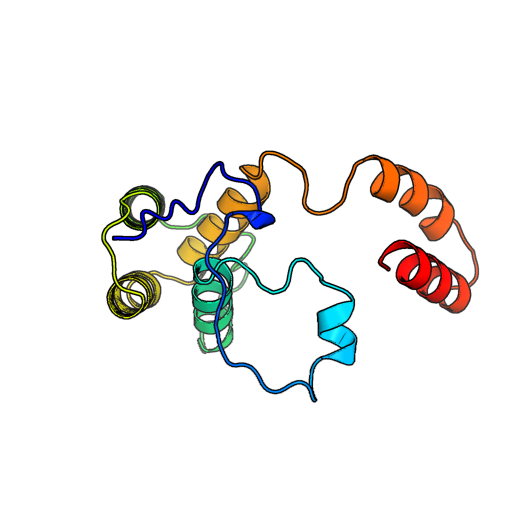 136 ? 10.897 2.517 -16.097 1.00 84.31 136 PHE A CA 1
ATOM 1083 C C . PHE A 1 136 ? 10.428 3.859 -15.519 1.00 84.31 136 PHE A C 1
ATOM 1085 O O . PHE A 1 136 ? 9.230 4.122 -15.420 1.00 84.31 136 PHE A O 1
ATOM 1092 N N . ARG A 1 137 ? 11.360 4.775 -15.223 1.00 82.50 137 ARG A N 1
ATOM 1093 C CA . ARG A 1 137 ? 11.034 6.115 -14.697 1.00 82.50 137 ARG A CA 1
ATOM 1094 C C . ARG A 1 137 ? 10.246 6.972 -15.681 1.00 82.50 137 ARG A C 1
ATOM 1096 O O . ARG A 1 137 ? 9.416 7.764 -15.245 1.00 82.50 137 ARG A O 1
ATOM 1103 N N . LYS A 1 138 ? 10.496 6.839 -16.988 1.00 83.38 138 LYS A N 1
ATOM 1104 C CA . LYS A 1 138 ? 9.731 7.543 -18.029 1.00 83.38 138 LYS A CA 1
ATOM 1105 C C . LYS A 1 138 ? 8.276 7.081 -18.055 1.00 83.38 138 LYS A C 1
ATOM 1107 O O . LYS A 1 138 ? 7.398 7.908 -18.256 1.00 83.38 138 LYS A O 1
ATOM 1112 N N . ARG A 1 139 ? 8.029 5.786 -17.843 1.00 75.81 139 ARG A N 1
ATOM 1113 C CA . ARG A 1 139 ? 6.681 5.206 -17.860 1.00 75.81 139 ARG A CA 1
ATOM 1114 C C . ARG A 1 139 ? 5.878 5.514 -16.593 1.00 75.81 139 ARG A C 1
ATOM 1116 O O . ARG A 1 139 ? 4.656 5.493 -16.644 1.00 75.81 139 ARG A O 1
ATOM 1123 N N . LEU A 1 140 ? 6.556 5.791 -15.478 1.00 68.31 140 LEU A N 1
ATOM 1124 C CA . LEU A 1 140 ? 5.937 6.173 -14.203 1.00 68.31 140 LEU A CA 1
ATOM 1125 C C . LEU A 1 140 ? 5.426 7.628 -14.150 1.00 68.31 140 LEU A C 1
ATOM 1127 O O . LEU A 1 140 ? 4.762 7.987 -13.180 1.00 68.31 140 LEU A O 1
ATOM 1131 N N . ARG A 1 141 ? 5.776 8.475 -15.126 1.00 57.91 141 ARG A N 1
ATOM 1132 C CA . ARG A 1 141 ? 5.377 9.893 -15.194 1.00 57.91 141 ARG A CA 1
ATOM 1133 C C . ARG A 1 141 ? 4.127 10.092 -16.036 1.00 57.91 141 ARG A C 1
ATOM 1135 O O . ARG A 1 141 ? 3.336 10.984 -15.652 1.00 57.91 141 ARG A O 1
#

Sequence (141 aa):
NEKWRTFDISLEECPTISGIPRVLCKFIEMVKILIGPLFLDICCSSIERRPDKSLGVYRAPGNRQLHERLIKVLNNKRHKTQSIKEHVNACDSQTLASLVIDFVRRLPQPVLPDSFLESCSAILAMEDDIEQIRSFRKRLR

pLDDT: mean 71.07, std 17.87, range [30.86, 93.94]

Foldseek 3Di:
DDFAAQFLEALVRADFDPDDDCPVCPVVVLQPCPSPRLLLCLLVVLLVPDPCPPVPLQHDAFDPVLLVVLNVVRRGRDDDSVNNSVSSNVGDSNSSNNNNVNRQVRHPAHSQHPVLVVVLVVLVPDPDPVSSVVSNSVSSD

Secondary structure (DSSP, 8-state):
------SSS-GGGS---S---TTSHHHHTT-TT-S--HHHHHHHHHHHT-S---TTTTTS---HHHHHHHHHHHHSTT--HHHHHHHHHTS-HHHHHHHHHHHHHT-SS-SS-HHHHHHHHHHHT-S-HHHHHHHHHHHT-

Radius of gyration: 17.2 Å; chains: 1; bounding box: 42×35×42 Å